Protein AF-A0A949L8I6-F1 (afdb_monomer_lite)

Radius of gyration: 12.8 Å; chains: 1; bounding box: 31×29×28 Å

Secondary structure (DSSP, 8-state):
-HHHHHHHTT-EEEEETTEEEEEPBPTTT--B--BS---TT-----TTTTTTHHHHHHTSS--

Structure (mmCIF, N/CA/C/O backbone):
data_AF-A0A949L8I6-F1
#
_entry.id   AF-A0A949L8I6-F1
#
loop_
_atom_site.group_PDB
_atom_site.id
_atom_site.type_symbol
_atom_site.label_atom_id
_atom_site.label_alt_id
_atom_site.label_comp_id
_atom_site.label_asym_id
_atom_site.label_entity_id
_atom_site.label_seq_id
_atom_site.pdbx_PDB_ins_code
_atom_site.Cartn_x
_atom_site.Cartn_y
_atom_site.Cartn_z
_atom_site.occupancy
_atom_site.B_iso_or_equiv
_atom_site.auth_seq_id
_atom_site.auth_comp_id
_atom_site.auth_asym_id
_atom_site.auth_atom_id
_atom_site.pdbx_PDB_model_num
ATOM 1 N N . MET A 1 1 ? 10.908 -9.755 6.449 1.00 60.62 1 MET A N 1
ATOM 2 C CA . MET A 1 1 ? 11.549 -9.767 5.105 1.00 60.62 1 MET A CA 1
ATOM 3 C C . MET A 1 1 ? 10.437 -9.622 4.083 1.00 60.62 1 MET A C 1
ATOM 5 O O . MET A 1 1 ? 9.709 -10.591 3.873 1.00 60.62 1 MET A O 1
ATOM 9 N N . SER A 1 2 ? 10.361 -8.459 3.425 1.00 81.44 2 SER A N 1
ATOM 10 C CA . SER A 1 2 ? 9.219 -7.994 2.620 1.00 81.44 2 SER A CA 1
ATOM 11 C C . SER A 1 2 ? 8.587 -9.036 1.683 1.00 81.44 2 SER A C 1
ATOM 13 O O . SER A 1 2 ? 7.375 -9.056 1.520 1.00 81.44 2 SER A O 1
ATOM 15 N N . TYR A 1 3 ? 9.380 -9.914 1.058 1.00 89.31 3 TYR A N 1
ATOM 16 C CA . TYR A 1 3 ? 8.891 -10.864 0.049 1.00 89.31 3 TYR A CA 1
ATOM 17 C C . TYR A 1 3 ? 8.124 -12.063 0.616 1.00 89.31 3 TYR A C 1
ATOM 19 O O . TYR A 1 3 ? 7.134 -12.486 0.024 1.00 89.31 3 TYR A O 1
ATOM 27 N N . ARG A 1 4 ? 8.586 -12.634 1.736 1.00 93.69 4 ARG A N 1
ATOM 28 C CA . ARG A 1 4 ? 7.929 -13.801 2.345 1.00 93.69 4 ARG A CA 1
ATOM 29 C C . ARG A 1 4 ? 6.591 -13.394 2.955 1.00 93.69 4 ARG A C 1
ATOM 31 O O . ARG A 1 4 ? 5.584 -14.012 2.646 1.00 93.69 4 ARG A O 1
ATOM 38 N N . GLU A 1 5 ? 6.598 -12.304 3.720 1.00 93.50 5 GLU A N 1
ATOM 39 C CA . GLU A 1 5 ? 5.397 -11.707 4.319 1.00 93.50 5 GLU A CA 1
ATOM 40 C C . GLU A 1 5 ? 4.372 -11.350 3.235 1.00 93.50 5 GLU A C 1
ATOM 42 O O . GLU A 1 5 ? 3.219 -11.750 3.324 1.00 93.50 5 GLU A O 1
ATOM 47 N N . ALA A 1 6 ? 4.804 -10.710 2.140 1.00 93.94 6 ALA A N 1
ATOM 48 C CA . ALA A 1 6 ? 3.907 -10.363 1.038 1.00 93.94 6 ALA A CA 1
ATOM 49 C C . ALA A 1 6 ? 3.254 -11.591 0.386 1.00 93.94 6 ALA A C 1
ATOM 51 O O . ALA A 1 6 ? 2.111 -11.511 -0.049 1.00 93.94 6 ALA A O 1
ATOM 52 N N . LYS A 1 7 ? 3.958 -12.728 0.312 1.00 94.81 7 LYS A N 1
ATOM 53 C CA . LYS A 1 7 ? 3.375 -13.976 -0.196 1.00 94.81 7 LYS A CA 1
ATOM 54 C C . LYS A 1 7 ? 2.360 -14.581 0.765 1.00 94.81 7 LYS A C 1
ATOM 56 O O . LYS A 1 7 ? 1.305 -15.002 0.311 1.00 94.81 7 LYS A O 1
ATOM 61 N N . GLU A 1 8 ? 2.691 -14.645 2.053 1.00 95.94 8 GLU A N 1
ATOM 62 C CA . GLU A 1 8 ? 1.783 -15.146 3.095 1.00 95.94 8 GLU A CA 1
ATOM 63 C C . GLU A 1 8 ? 0.482 -14.333 3.128 1.00 95.94 8 GLU A C 1
ATOM 65 O O . GLU A 1 8 ? -0.604 -14.900 3.216 1.00 95.94 8 GLU A O 1
ATOM 70 N N . ASP A 1 9 ? 0.596 -13.016 2.952 1.00 93.62 9 ASP A N 1
ATOM 71 C CA . ASP A 1 9 ? -0.522 -12.076 3.045 1.00 93.62 9 ASP A CA 1
ATOM 72 C C . ASP A 1 9 ? -1.243 -11.861 1.699 1.00 93.62 9 ASP A C 1
ATOM 74 O O . ASP A 1 9 ? -2.087 -10.976 1.580 1.00 93.62 9 ASP A O 1
ATOM 78 N N . ASN A 1 10 ? -0.921 -12.661 0.672 1.00 94.75 10 ASN A N 1
ATOM 79 C CA . ASN A 1 10 ? -1.477 -12.569 -0.687 1.00 94.75 10 ASN A CA 1
ATOM 80 C C . ASN A 1 10 ? -1.382 -11.165 -1.316 1.00 94.75 10 ASN A C 1
ATOM 82 O O . ASN A 1 10 ? -2.234 -10.748 -2.100 1.00 94.75 10 ASN A O 1
ATOM 86 N N . ILE A 1 11 ? -0.316 -10.432 -1.003 1.00 96.50 11 ILE A N 1
ATOM 87 C CA . ILE A 1 11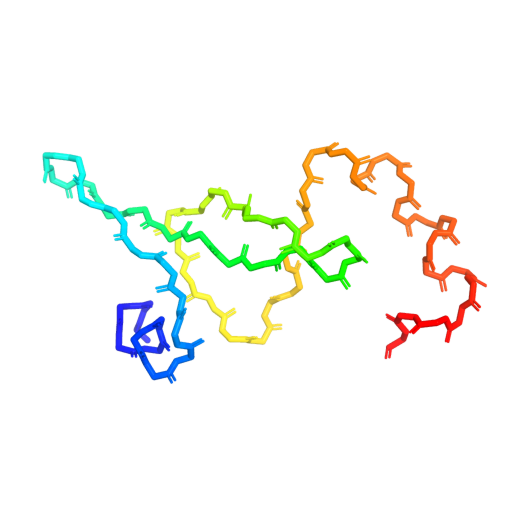 ? -0.032 -9.135 -1.606 1.00 96.50 11 ILE A CA 1
ATOM 88 C C . ILE A 1 11 ? 0.493 -9.342 -3.017 1.00 96.50 11 ILE A C 1
ATOM 90 O O . ILE A 1 11 ? 1.410 -10.132 -3.252 1.00 96.50 11 ILE A O 1
ATOM 94 N N . ARG A 1 12 ? -0.035 -8.575 -3.972 1.00 97.00 12 ARG A N 1
ATOM 95 C CA . ARG A 1 12 ? 0.494 -8.570 -5.333 1.00 97.00 12 ARG A CA 1
ATOM 96 C C . ARG A 1 12 ? 1.949 -8.091 -5.331 1.00 97.00 12 ARG A C 1
ATOM 98 O O . ARG A 1 12 ? 2.303 -7.060 -4.754 1.00 97.00 12 ARG A O 1
ATOM 105 N N . ILE A 1 13 ? 2.793 -8.830 -6.046 1.00 96.44 13 ILE A N 1
ATOM 106 C CA . ILE A 1 13 ? 4.217 -8.537 -6.219 1.00 96.44 13 ILE A CA 1
ATOM 107 C C . ILE A 1 13 ? 4.501 -8.423 -7.715 1.00 96.44 13 ILE A C 1
ATOM 109 O O . ILE A 1 13 ? 4.153 -9.314 -8.484 1.00 96.44 13 ILE A O 1
ATOM 113 N N . SER A 1 14 ? 5.170 -7.350 -8.130 1.00 96.00 14 SER A N 1
ATOM 114 C CA . SER A 1 14 ? 5.677 -7.192 -9.496 1.00 96.00 14 SER A CA 1
ATOM 115 C C . SER A 1 14 ? 7.188 -7.032 -9.482 1.00 96.00 14 SER A C 1
ATOM 117 O O . SER A 1 14 ? 7.740 -6.332 -8.634 1.00 96.00 14 SER A O 1
ATOM 119 N N . LYS A 1 15 ? 7.871 -7.658 -10.438 1.00 94.56 15 LYS A N 1
ATOM 120 C CA . LYS A 1 15 ? 9.308 -7.480 -10.647 1.00 94.56 15 LYS A CA 1
ATOM 121 C C . LYS A 1 15 ? 9.522 -6.653 -11.906 1.00 94.56 15 LYS A C 1
ATOM 123 O O . LYS A 1 15 ? 9.014 -7.015 -12.962 1.00 94.56 15 LYS A O 1
ATOM 128 N N . ALA A 1 16 ? 10.298 -5.578 -11.802 1.00 93.44 16 ALA A N 1
ATOM 129 C CA . ALA A 1 16 ? 10.764 -4.821 -12.959 1.00 93.44 16 ALA A CA 1
ATOM 130 C C . ALA A 1 16 ? 12.293 -4.720 -12.900 1.00 93.44 16 ALA A C 1
ATOM 132 O O . ALA A 1 16 ? 12.862 -3.998 -12.077 1.00 93.44 16 ALA A O 1
ATOM 133 N N . GLY A 1 17 ? 12.970 -5.503 -13.743 1.00 92.69 17 GLY A N 1
ATOM 134 C CA . GLY A 1 17 ? 14.426 -5.633 -13.716 1.00 92.69 17 GLY A CA 1
ATOM 135 C C . GLY A 1 17 ? 14.928 -6.139 -12.360 1.00 92.69 17 GLY A C 1
ATOM 136 O O . GLY A 1 17 ? 14.533 -7.210 -11.903 1.00 92.69 17 GLY A O 1
ATOM 137 N N . ARG A 1 18 ? 15.796 -5.355 -11.708 1.00 91.75 18 ARG A N 1
ATOM 138 C CA . ARG A 1 18 ? 16.344 -5.667 -10.373 1.00 91.75 18 ARG A CA 1
ATOM 139 C C . ARG A 1 18 ? 15.443 -5.216 -9.216 1.00 91.75 18 ARG A C 1
ATOM 141 O O . ARG A 1 18 ? 15.755 -5.507 -8.066 1.00 91.75 18 ARG A O 1
ATOM 148 N N . MET A 1 19 ? 14.351 -4.507 -9.503 1.00 92.25 19 MET A N 1
ATOM 149 C CA . MET A 1 19 ? 13.454 -3.959 -8.487 1.00 92.25 19 MET A CA 1
ATOM 150 C C . MET A 1 19 ? 12.250 -4.871 -8.265 1.00 92.25 19 MET A C 1
ATOM 152 O O . MET A 1 19 ? 11.659 -5.395 -9.211 1.00 92.25 19 MET A O 1
ATOM 156 N N . THR A 1 20 ? 11.870 -5.030 -6.999 1.00 94.19 20 THR A N 1
ATOM 157 C CA . THR A 1 20 ? 10.627 -5.693 -6.594 1.00 94.19 20 THR A CA 1
ATOM 158 C C . THR A 1 20 ? 9.677 -4.643 -6.040 1.00 94.19 20 THR A C 1
ATOM 160 O O . THR A 1 20 ? 10.038 -3.885 -5.143 1.00 94.19 20 THR A O 1
ATOM 163 N N . TYR A 1 21 ? 8.469 -4.605 -6.585 1.00 96.00 21 TYR A N 1
ATOM 164 C CA . TYR A 1 21 ? 7.384 -3.745 -6.148 1.00 96.00 21 TYR A CA 1
ATOM 165 C C . TYR A 1 21 ? 6.308 -4.587 -5.485 1.00 96.00 21 TYR A C 1
ATOM 167 O O . TYR A 1 21 ? 5.932 -5.647 -5.983 1.00 96.00 21 TYR A O 1
ATOM 175 N N . TYR A 1 22 ? 5.794 -4.069 -4.386 1.00 97.12 22 TYR A N 1
ATOM 176 C CA . TYR A 1 22 ? 4.685 -4.622 -3.634 1.00 97.12 22 TYR A CA 1
ATOM 177 C C . TYR A 1 22 ? 3.481 -3.715 -3.816 1.00 97.12 22 TYR A C 1
ATOM 179 O O . TYR A 1 22 ? 3.634 -2.499 -3.955 1.00 97.12 22 TYR A O 1
ATOM 187 N N . PHE A 1 23 ? 2.301 -4.312 -3.800 1.00 97.31 23 PHE A N 1
ATOM 188 C CA . PHE A 1 23 ? 1.038 -3.615 -3.994 1.00 97.31 23 PHE A CA 1
ATOM 189 C C . PHE A 1 23 ? 0.088 -3.912 -2.825 1.00 97.31 23 PHE A C 1
ATOM 191 O O . PHE A 1 23 ? -0.957 -4.519 -3.034 1.00 97.31 23 PHE A O 1
ATOM 198 N N . PRO A 1 24 ? 0.453 -3.565 -1.572 1.00 97.12 24 PRO A N 1
ATOM 199 C CA . PRO A 1 24 ? -0.465 -3.677 -0.443 1.00 97.12 24 PRO A CA 1
ATOM 200 C C . PRO A 1 24 ? -1.712 -2.817 -0.640 1.00 97.12 24 PRO A C 1
ATOM 202 O O . PRO A 1 24 ? -1.645 -1.746 -1.243 1.00 97.12 24 PRO A O 1
ATOM 205 N N . HIS A 1 25 ? -2.828 -3.263 -0.078 1.00 96.81 25 HIS A N 1
ATOM 206 C CA . HIS A 1 25 ? -4.096 -2.547 -0.147 1.00 96.81 25 HIS A CA 1
ATOM 207 C C . HIS A 1 25 ? -4.117 -1.323 0.773 1.00 96.81 25 HIS A C 1
ATOM 209 O O . HIS A 1 25 ? -3.554 -1.319 1.873 1.00 96.81 25 HIS A O 1
ATOM 215 N N . CYS A 1 26 ? -4.785 -0.264 0.326 1.00 96.56 26 CYS A N 1
ATOM 216 C CA . CYS A 1 26 ? -5.039 0.916 1.128 1.00 96.56 26 CYS A CA 1
ATOM 217 C C . CYS A 1 26 ? -5.961 0.563 2.298 1.00 96.56 26 CYS A C 1
ATOM 219 O O . CYS A 1 26 ? -7.028 -0.005 2.087 1.00 96.56 26 CYS A O 1
ATOM 221 N N . ARG A 1 27 ? -5.603 0.991 3.517 1.00 94.94 27 ARG A N 1
ATOM 222 C CA . ARG A 1 27 ? -6.434 0.807 4.723 1.00 94.94 27 ARG A CA 1
ATOM 223 C C . ARG A 1 27 ? -7.861 1.357 4.568 1.00 94.94 27 ARG A C 1
ATOM 225 O O . ARG A 1 27 ? -8.758 0.872 5.241 1.00 94.94 27 ARG A O 1
ATOM 232 N N . PHE A 1 28 ? -8.056 2.379 3.734 1.00 95.12 28 PHE A N 1
ATOM 233 C CA . PHE A 1 28 ? -9.332 3.086 3.630 1.00 95.12 28 PHE A CA 1
ATOM 234 C C . PHE A 1 28 ? -10.205 2.587 2.476 1.00 95.12 28 PHE A C 1
ATOM 236 O O . PHE A 1 28 ? -11.353 2.227 2.705 1.00 95.12 28 PHE A O 1
ATOM 243 N N . CYS A 1 29 ? -9.680 2.567 1.247 1.00 95.00 29 CYS A N 1
ATOM 244 C CA . CYS A 1 29 ? -10.459 2.193 0.059 1.00 95.00 29 CYS A CA 1
ATOM 245 C C . CYS A 1 29 ? -10.180 0.777 -0.463 1.00 95.00 29 CYS A C 1
ATOM 247 O O . CYS A 1 29 ? -10.910 0.302 -1.323 1.00 95.00 29 CYS A O 1
ATOM 249 N N . GLY A 1 30 ? -9.128 0.107 0.015 1.00 94.81 30 GLY A N 1
ATOM 250 C CA . GLY A 1 30 ? -8.710 -1.202 -0.493 1.00 94.81 30 GLY A CA 1
ATOM 251 C C . GLY A 1 30 ? -7.841 -1.169 -1.756 1.00 94.81 30 GLY A C 1
ATOM 252 O O . GLY A 1 30 ? -7.274 -2.199 -2.105 1.00 94.81 30 GLY A O 1
ATOM 253 N N . A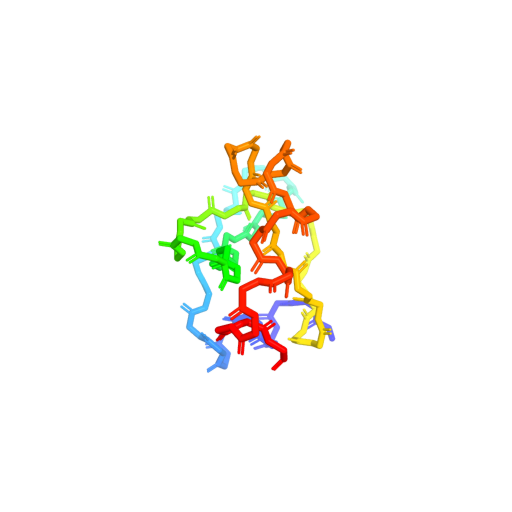SP A 1 31 ? -7.648 -0.015 -2.406 1.00 97.06 31 ASP A N 1
ATOM 254 C CA . ASP A 1 31 ? -6.842 0.059 -3.634 1.00 97.06 31 ASP A CA 1
ATOM 255 C C . ASP A 1 31 ? -5.378 -0.324 -3.427 1.00 97.06 31 ASP A C 1
ATOM 257 O O . ASP A 1 31 ? -4.765 -0.028 -2.399 1.00 97.06 31 ASP A O 1
ATOM 261 N N . GLU A 1 32 ? -4.777 -0.905 -4.459 1.00 97.00 32 GLU A N 1
ATOM 262 C CA . GLU A 1 32 ? -3.362 -1.256 -4.478 1.00 97.00 32 GLU A CA 1
ATOM 263 C C . GLU A 1 32 ? -2.444 -0.019 -4.389 1.00 97.00 32 GLU A C 1
ATOM 265 O O . GLU A 1 32 ? -2.521 0.929 -5.176 1.00 97.00 32 GLU A O 1
ATOM 270 N N . VAL A 1 33 ? -1.491 -0.055 -3.456 1.00 96.75 33 VAL A N 1
ATOM 271 C CA . VAL A 1 33 ? -0.505 1.006 -3.225 1.00 96.75 33 VAL A CA 1
ATOM 272 C C . VAL A 1 33 ? 0.886 0.515 -3.599 1.00 96.75 33 VAL A C 1
ATOM 274 O O . VAL A 1 33 ? 1.452 -0.344 -2.933 1.00 96.75 33 VAL A O 1
ATOM 277 N N . ARG A 1 34 ? 1.503 1.106 -4.628 1.00 95.56 34 ARG A N 1
ATOM 278 C CA . ARG A 1 34 ? 2.870 0.740 -5.034 1.00 95.56 34 ARG A CA 1
ATOM 279 C C . ARG A 1 34 ? 3.891 1.093 -3.946 1.00 95.56 34 ARG A C 1
ATOM 281 O O . ARG A 1 34 ? 4.089 2.267 -3.637 1.00 95.56 34 ARG A O 1
ATOM 288 N N . SER A 1 35 ? 4.623 0.096 -3.460 1.00 94.88 35 SER A N 1
ATOM 289 C CA . SER A 1 35 ? 5.696 0.244 -2.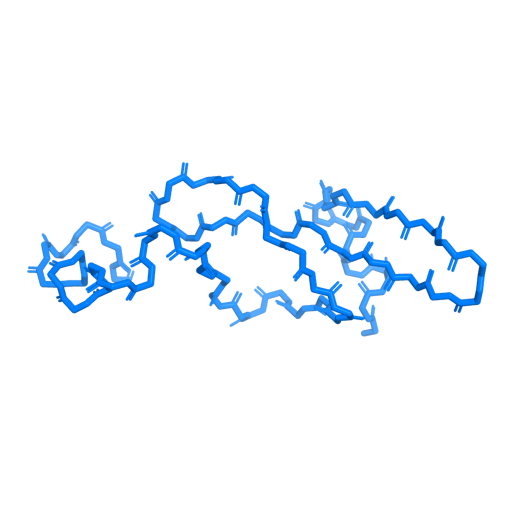472 1.00 94.88 35 SER A CA 1
ATOM 290 C C . SER A 1 35 ? 6.940 -0.562 -2.856 1.00 94.88 35 SER A C 1
ATOM 292 O O . SER A 1 35 ? 6.842 -1.614 -3.480 1.00 94.88 35 SER A O 1
ATOM 294 N N . LEU A 1 36 ? 8.124 -0.087 -2.463 1.00 93.06 36 LEU A N 1
ATOM 295 C CA . LEU A 1 36 ? 9.386 -0.835 -2.601 1.00 93.06 36 LEU A CA 1
ATOM 296 C C . LEU A 1 36 ? 9.600 -1.845 -1.466 1.00 93.06 36 LEU A C 1
ATOM 298 O O . LEU A 1 36 ? 10.425 -2.742 -1.587 1.00 93.06 36 LEU A O 1
ATOM 302 N N . ASN A 1 37 ? 8.851 -1.704 -0.370 1.00 93.12 37 ASN A N 1
ATOM 303 C CA . ASN A 1 37 ? 8.925 -2.572 0.800 1.00 93.12 37 ASN A CA 1
ATOM 304 C C . ASN A 1 37 ? 7.521 -2.920 1.299 1.00 93.12 37 ASN A C 1
ATOM 306 O O . ASN A 1 37 ? 6.630 -2.062 1.323 1.00 93.12 37 ASN A O 1
ATOM 310 N N . TYR A 1 38 ? 7.350 -4.158 1.747 1.00 94.81 38 TYR A N 1
ATOM 311 C CA . TYR A 1 38 ? 6.136 -4.618 2.403 1.00 94.81 38 TYR A CA 1
ATOM 312 C C . TYR A 1 38 ? 6.415 -4.879 3.884 1.00 94.81 38 TYR A C 1
ATOM 314 O O . TYR A 1 38 ? 7.391 -5.543 4.215 1.00 94.81 38 TYR A O 1
ATOM 322 N N . LEU A 1 39 ? 5.584 -4.305 4.751 1.00 94.31 39 LEU A N 1
ATOM 323 C CA . LEU A 1 39 ? 5.597 -4.465 6.200 1.00 94.31 39 LEU A CA 1
ATOM 324 C C . LEU A 1 39 ? 4.153 -4.728 6.632 1.00 94.31 39 LEU A C 1
ATOM 326 O O . LEU A 1 39 ? 3.299 -3.872 6.400 1.00 94.31 39 LEU A O 1
ATOM 330 N N . ARG A 1 40 ? 3.891 -5.883 7.253 1.00 91.56 40 ARG A N 1
ATOM 331 C CA . ARG A 1 40 ? 2.541 -6.312 7.660 1.00 91.56 40 ARG A CA 1
ATOM 332 C C . ARG A 1 40 ? 1.860 -5.297 8.585 1.00 91.56 40 ARG A C 1
ATOM 334 O O . ARG A 1 40 ? 0.706 -4.951 8.373 1.00 91.56 40 ARG A O 1
ATOM 341 N N . ASP A 1 41 ? 2.616 -4.732 9.524 1.00 90.50 41 ASP A N 1
ATOM 342 C CA . ASP A 1 41 ? 2.094 -3.809 10.544 1.00 90.50 41 ASP A CA 1
ATOM 343 C C . ASP A 1 41 ? 1.997 -2.347 10.067 1.00 90.50 41 ASP A C 1
ATOM 345 O O . ASP A 1 41 ? 1.758 -1.429 10.854 1.00 90.50 41 ASP A O 1
ATOM 349 N N . ARG A 1 42 ? 2.225 -2.081 8.773 1.00 92.44 42 ARG A N 1
ATOM 350 C CA . ARG A 1 42 ? 2.147 -0.730 8.209 1.00 92.44 42 ARG A CA 1
ATOM 351 C C . ARG A 1 42 ? 0.790 -0.498 7.554 1.00 92.44 42 ARG A C 1
ATOM 353 O O . ARG A 1 42 ? 0.395 -1.200 6.632 1.00 92.44 42 ARG A O 1
ATOM 360 N N . HIS A 1 43 ? 0.145 0.608 7.918 1.00 94.06 43 HIS A N 1
ATOM 361 C CA . HIS A 1 43 ? -1.041 1.091 7.211 1.00 94.06 43 HIS A CA 1
ATOM 362 C C . HIS A 1 43 ? -0.655 1.829 5.930 1.00 94.06 43 HIS A C 1
ATOM 364 O O . HIS A 1 43 ? -0.165 2.963 5.955 1.00 94.06 43 HIS A O 1
ATOM 370 N N . TYR A 1 44 ? -0.877 1.173 4.796 1.00 95.12 44 TYR A N 1
ATOM 371 C CA . TYR A 1 44 ? -0.685 1.763 3.478 1.00 95.12 44 TYR A CA 1
ATOM 372 C C . TYR A 1 44 ? -1.876 2.650 3.112 1.00 95.12 44 TYR A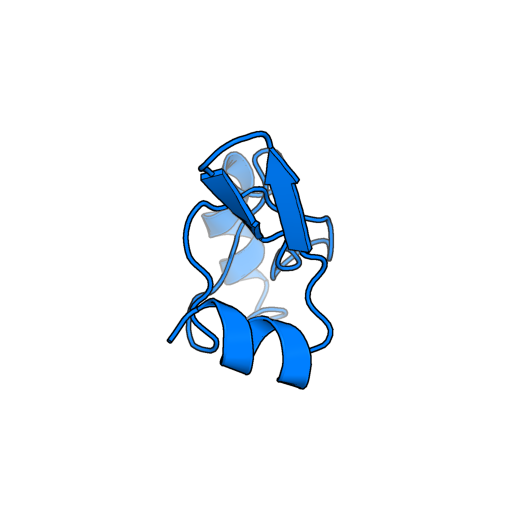 C 1
ATOM 374 O O . TYR A 1 44 ? -3.031 2.339 3.403 1.00 95.12 44 TYR A O 1
ATOM 382 N N . VAL A 1 45 ? -1.588 3.791 2.486 1.00 96.56 45 VAL A N 1
ATOM 383 C CA . VAL A 1 45 ? -2.594 4.786 2.098 1.00 96.56 45 VAL A CA 1
ATOM 384 C C . VAL A 1 45 ? -2.337 5.189 0.653 1.00 96.56 45 VAL A C 1
ATOM 386 O O . VAL A 1 45 ? -1.225 5.608 0.322 1.00 96.56 45 VAL A O 1
ATOM 389 N N . CYS A 1 46 ? -3.345 5.040 -0.208 1.00 96.50 46 CYS A N 1
ATOM 390 C CA . CYS A 1 46 ? -3.245 5.438 -1.606 1.00 96.50 46 CYS A CA 1
ATOM 391 C C . CYS A 1 46 ? -3.177 6.969 -1.731 1.00 96.50 46 CYS A C 1
ATOM 393 O O . CYS A 1 46 ? -3.482 7.718 -0.798 1.00 96.50 46 CYS A O 1
ATOM 395 N N . LYS A 1 47 ? -2.771 7.454 -2.906 1.00 95.44 47 LYS A N 1
ATOM 396 C CA . LYS A 1 47 ? -2.649 8.895 -3.184 1.00 95.44 47 LYS A CA 1
ATOM 397 C C . LYS A 1 47 ? -3.976 9.655 -3.035 1.00 95.44 47 LYS A C 1
ATOM 399 O O . LYS A 1 47 ? -3.941 10.837 -2.718 1.00 95.44 47 LYS A O 1
ATOM 404 N N . GLU A 1 48 ? -5.104 8.977 -3.231 1.00 95.25 48 GLU A N 1
ATOM 405 C CA . GLU A 1 48 ? -6.446 9.568 -3.205 1.00 95.25 48 GLU A CA 1
ATOM 406 C C . GLU A 1 48 ? -6.987 9.686 -1.780 1.00 95.25 48 GLU A C 1
ATOM 408 O O . GLU A 1 48 ? -7.517 10.725 -1.408 1.00 95.25 48 GLU A O 1
ATOM 413 N N . CYS A 1 49 ? -6.766 8.682 -0.927 1.00 95.25 49 CYS A N 1
ATOM 414 C CA . CYS A 1 49 ? -7.167 8.754 0.479 1.00 95.25 49 CYS A CA 1
ATOM 415 C C . CYS A 1 49 ? -6.203 9.579 1.341 1.00 95.25 49 CYS A C 1
ATOM 417 O O . CYS A 1 49 ? -6.581 10.044 2.414 1.00 95.25 49 CYS A O 1
ATOM 419 N N . LYS A 1 50 ? -4.953 9.777 0.902 1.00 94.06 50 LYS A N 1
ATOM 420 C CA . LYS A 1 50 ? -3.948 10.556 1.640 1.00 94.06 50 LYS A CA 1
ATOM 421 C C . LYS A 1 50 ? -4.412 11.974 2.031 1.00 94.06 50 LYS A C 1
ATOM 423 O O . LYS A 1 50 ? -4.231 12.300 3.204 1.00 94.06 50 LYS A O 1
ATOM 428 N N . PRO A 1 51 ? -5.012 12.800 1.146 1.00 95.50 51 PRO A N 1
ATOM 429 C CA . PRO A 1 51 ? -5.541 14.116 1.528 1.00 95.50 51 PRO A CA 1
ATOM 430 C C . PRO A 1 51 ? -6.718 14.045 2.511 1.00 95.50 51 PRO A C 1
ATOM 432 O O . PRO A 1 51 ? -6.908 14.965 3.297 1.00 95.50 51 PRO A O 1
ATOM 435 N N . HIS A 1 52 ? -7.480 12.950 2.517 1.00 93.06 52 HIS A N 1
ATOM 436 C CA . HIS A 1 52 ? -8.650 12.777 3.385 1.00 93.06 52 HIS A CA 1
ATOM 437 C C . HIS A 1 52 ? -8.345 12.015 4.677 1.00 93.06 52 HIS A C 1
ATOM 439 O O . HIS A 1 52 ? -9.253 11.763 5.464 1.00 93.06 52 HIS A O 1
ATOM 445 N N . LYS A 1 53 ? -7.078 11.652 4.918 1.00 91.19 53 LYS A N 1
ATOM 446 C CA . LYS A 1 53 ? -6.667 10.779 6.024 1.00 91.19 53 LYS A CA 1
ATOM 447 C C . LYS A 1 53 ? -7.20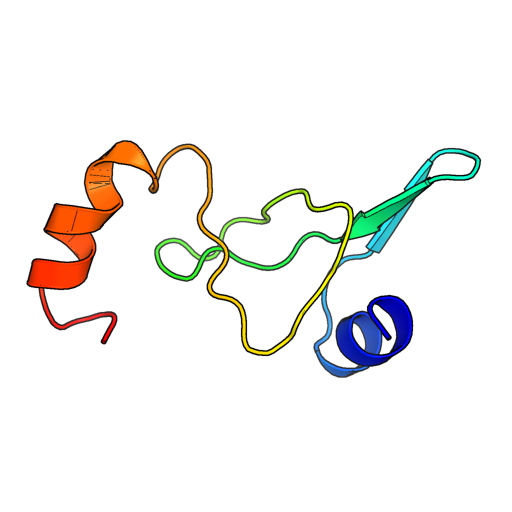7 11.243 7.378 1.00 91.19 53 LYS A C 1
ATOM 449 O O . LYS A 1 53 ? -7.720 10.425 8.130 1.00 91.19 53 LYS A O 1
ATOM 454 N N . GLU A 1 54 ? -7.089 12.531 7.693 1.00 90.50 54 GLU A N 1
ATOM 455 C CA . GLU A 1 54 ? -7.541 13.064 8.985 1.00 90.50 54 GLU A CA 1
ATOM 456 C C . GLU A 1 54 ? -9.056 12.948 9.162 1.00 90.50 54 GLU A C 1
ATOM 458 O O . GLU A 1 54 ? -9.525 12.619 10.246 1.00 90.50 54 GLU A O 1
ATOM 463 N N . ILE A 1 55 ? -9.820 13.187 8.095 1.00 91.31 55 ILE A N 1
ATOM 464 C CA . ILE A 1 55 ? -11.281 13.074 8.113 1.00 91.31 55 ILE A CA 1
ATOM 465 C C . ILE A 1 55 ? -11.682 11.605 8.242 1.00 91.31 55 ILE A C 1
ATOM 467 O O . ILE A 1 55 ? -12.506 11.275 9.086 1.00 91.31 55 ILE A O 1
ATOM 471 N N . LEU A 1 56 ? -11.058 10.720 7.459 1.00 90.25 56 LEU A N 1
ATOM 472 C CA . LEU A 1 56 ? -11.327 9.282 7.480 1.00 90.25 56 LEU A CA 1
ATOM 473 C C . LEU A 1 56 ? -11.049 8.675 8.859 1.00 90.25 56 LEU A C 1
ATOM 475 O O . LEU A 1 56 ? -11.871 7.913 9.354 1.00 90.25 56 LEU A O 1
ATOM 479 N N . LEU A 1 57 ? -9.957 9.061 9.523 1.00 90.12 57 LEU A N 1
ATOM 480 C CA . LEU A 1 57 ? -9.666 8.604 10.886 1.00 90.12 57 LEU A CA 1
ATOM 481 C C . LEU A 1 57 ? -10.690 9.122 11.907 1.00 90.12 57 LEU A C 1
ATOM 483 O O . LEU A 1 57 ? -11.110 8.375 12.779 1.00 90.12 57 LEU A O 1
ATOM 487 N N . LYS A 1 58 ? -11.168 10.365 11.765 1.00 91.31 58 LYS A N 1
ATOM 488 C CA . LYS A 1 58 ? -12.195 10.934 12.658 1.00 91.31 58 LYS A CA 1
ATOM 489 C C . LYS A 1 58 ? -13.556 10.241 12.568 1.00 91.31 58 LYS A C 1
ATOM 491 O O . LYS A 1 58 ? -14.377 10.440 13.456 1.00 91.31 58 LYS A O 1
ATOM 496 N N . THR A 1 59 ? -13.816 9.455 11.521 1.00 87.69 59 THR A N 1
ATOM 497 C CA . THR A 1 59 ? -15.076 8.703 11.406 1.00 87.69 59 THR A CA 1
ATOM 498 C C . THR A 1 59 ? -15.186 7.550 12.408 1.00 87.69 59 THR A C 1
ATOM 500 O O . THR A 1 59 ? -16.284 7.038 12.595 1.00 87.69 59 THR A O 1
ATOM 503 N N . GLY A 1 60 ? -14.078 7.118 13.029 1.00 82.0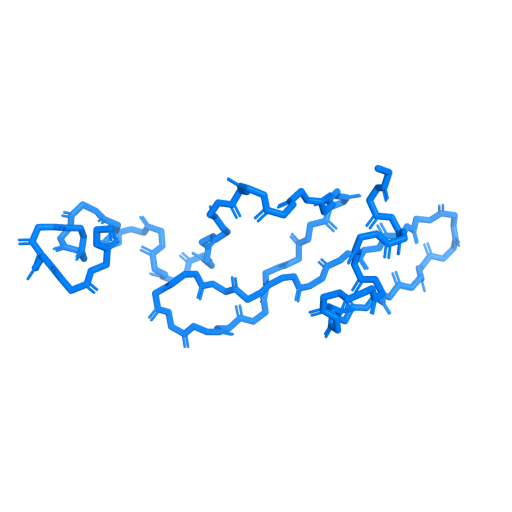6 60 GLY A N 1
ATOM 504 C CA . GLY A 1 60 ? -14.045 5.959 13.933 1.00 82.06 60 GLY A CA 1
ATOM 505 C C . GLY A 1 60 ? -14.256 4.608 13.237 1.00 82.06 60 GLY A C 1
ATOM 506 O O . GLY A 1 60 ? -14.304 3.574 13.892 1.00 82.06 60 GLY A O 1
ATOM 507 N N . ILE A 1 61 ? -14.386 4.596 11.904 1.00 83.75 61 ILE A N 1
ATOM 508 C CA . ILE A 1 61 ? -14.568 3.375 11.101 1.00 83.75 61 ILE A CA 1
ATOM 509 C C . ILE A 1 61 ? -13.232 2.632 10.919 1.00 83.75 61 ILE A C 1
ATOM 511 O O . ILE A 1 61 ? -13.216 1.424 10.698 1.00 83.75 61 ILE A O 1
ATOM 515 N N . PHE A 1 62 ? -12.110 3.355 10.994 1.00 80.50 62 PHE A N 1
ATOM 516 C CA . PHE A 1 62 ? -10.779 2.872 10.611 1.00 80.50 62 PHE A CA 1
ATOM 517 C C . PHE A 1 62 ? -9.739 2.951 11.741 1.00 80.50 62 PHE A C 1
ATOM 519 O O . PHE A 1 62 ? -8.548 3.083 11.430 1.00 80.50 62 PHE A O 1
ATOM 526 N N . ASP A 1 63 ? -10.170 2.925 13.007 1.00 63.25 63 ASP A N 1
ATOM 527 C CA . ASP A 1 63 ? -9.286 2.851 14.186 1.00 63.25 63 ASP A CA 1
ATOM 528 C C . ASP A 1 63 ? -8.469 1.541 14.187 1.00 63.25 63 ASP A C 1
ATOM 530 O O . ASP A 1 63 ? -9.076 0.448 14.232 1.00 63.25 63 ASP A O 1
#

Foldseek 3Di:
DQPVVCVVVVWDWDDDPPAIWTFAAALQPGGTDTDSGHDPPDHDHHPVCVVVVVVSVVVVPRD

Sequence (63 aa):
MSYREAKEDNIRISKAGRMTYYFPHCRFCGDEVRSLNYLRDRHYVCKECKPHKEILLKTGIFD

pLDDT: mean 92.4, std 6.64, range [60.62, 97.31]